Protein AF-A0A4U1MMP5-F1 (afdb_monomer)

Sequence (109 aa):
MRQNAIICLLAFLIGCNVNSSTEVYDDQTIEKARERVESYFRHNYEDVGKVSFIEDTSDPMGGLMINGTVNGAEFSASVEPNQFIVNSVGETEGFPNVKEECREKVCDY

pLDDT: mean 85.58, std 17.77, range [42.0, 98.56]

Radius of gyration: 21.82 Å; Cα contacts (8 Å, |Δi|>4): 154; chains: 1; bounding box: 37×24×8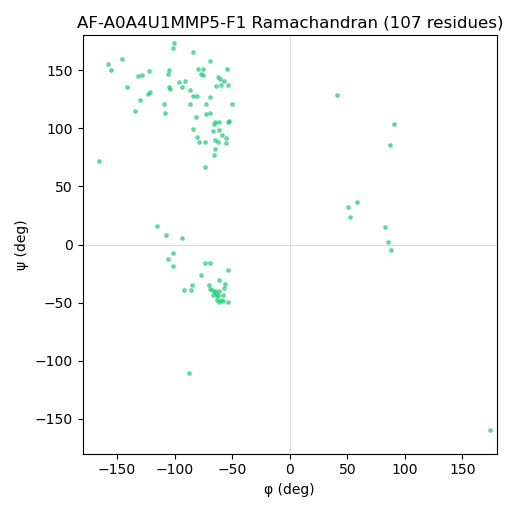4 Å

Organism: NCBI:txid208199

InterPro domains:
  IPR009881 Protein of unknown function DUF1433 [PF07252] (32-80)

Foldseek 3Di:
DDDDDPPPPPPPPPPPPPPQPQPPDDPVLLVLLVVLVLVQCVFWFPPF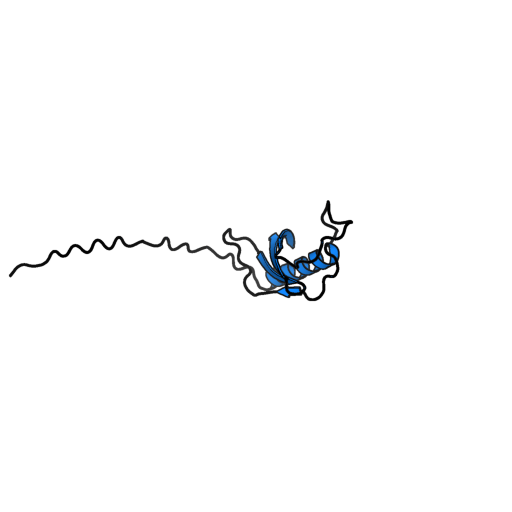DDWDWDPDQDDSVNFGWTWTDTPRWTKIWTADSPVSDGPDMDTDPPDTHTDPVPPVHRDDD

Secondary structure (DSSP, 8-state):
--------------------------HHHHHHHHHHHHHHHHHHBTT---EEE-S--B-TTS-EEEEEEETTEEEEEEE-TTT--EEEEEE-TTPPPBPGGGSSSPPP-

Structure (mmCIF, N/CA/C/O backbone):
data_AF-A0A4U1MMP5-F1
#
_entry.id   AF-A0A4U1MMP5-F1
#
loop_
_atom_site.group_PDB
_atom_site.id
_atom_site.type_symbol
_atom_site.label_atom_id
_atom_site.label_alt_id
_atom_site.label_comp_id
_atom_site.label_asym_id
_atom_site.label_entity_id
_atom_site.label_seq_id
_atom_site.pdbx_PDB_ins_code
_atom_site.Cartn_x
_atom_site.Cartn_y
_atom_site.Cartn_z
_atom_site.occupancy
_atom_site.B_iso_or_equiv
_atom_site.auth_seq_id
_atom_site.auth_comp_id
_atom_site.auth_asym_id
_atom_site.auth_atom_id
_atom_site.pdbx_PDB_model_num
ATOM 1 N N . MET A 1 1 ? -25.009 -0.779 -66.970 1.00 47.59 1 MET A N 1
ATOM 2 C CA . MET A 1 1 ? -23.594 -0.455 -66.675 1.00 47.59 1 MET A CA 1
ATOM 3 C C . MET A 1 1 ? -23.551 0.884 -65.960 1.00 47.59 1 MET A C 1
ATOM 5 O O . MET A 1 1 ? -24.253 1.773 -66.420 1.00 47.59 1 MET A O 1
ATOM 9 N N . ARG A 1 2 ? -22.693 1.010 -64.930 1.00 44.22 2 ARG A N 1
ATOM 10 C CA . ARG A 1 2 ? -22.412 2.201 -64.087 1.00 44.22 2 ARG A CA 1
ATOM 11 C C . ARG A 1 2 ? -23.366 2.332 -62.877 1.00 44.22 2 ARG A C 1
ATOM 13 O O . ARG A 1 2 ? -24.485 2.777 -63.055 1.00 44.22 2 ARG A O 1
ATOM 20 N N . GLN A 1 3 ? -23.130 1.702 -61.720 1.00 49.25 3 GLN A N 1
ATOM 21 C CA . GLN A 1 3 ? -22.047 1.826 -60.717 1.00 49.25 3 GLN A CA 1
ATOM 22 C C . GLN A 1 3 ? -22.378 2.866 -59.622 1.00 49.25 3 GLN A C 1
ATOM 24 O O . GLN A 1 3 ? -22.322 4.061 -59.862 1.00 49.25 3 GLN A O 1
ATOM 29 N N . ASN A 1 4 ? -22.747 2.322 -58.453 1.00 48.94 4 ASN A N 1
ATOM 30 C CA . ASN A 1 4 ? -22.510 2.721 -57.055 1.00 48.94 4 ASN A CA 1
ATOM 31 C C . ASN A 1 4 ? -22.593 4.197 -56.619 1.00 48.94 4 ASN A C 1
ATOM 33 O O . ASN A 1 4 ? -21.798 5.009 -57.074 1.00 48.94 4 ASN A O 1
ATOM 37 N N . ALA A 1 5 ? -23.378 4.462 -55.561 1.00 50.22 5 ALA A N 1
ATOM 38 C CA . ALA A 1 5 ? -23.005 5.384 -54.473 1.00 50.22 5 ALA A CA 1
ATOM 39 C C . ALA A 1 5 ? -23.933 5.230 -53.241 1.00 50.22 5 ALA A C 1
ATOM 41 O O . ALA A 1 5 ? -24.749 6.100 -52.955 1.00 50.22 5 ALA A O 1
ATOM 42 N N . ILE A 1 6 ? -23.820 4.126 -52.489 1.00 59.22 6 ILE A N 1
ATOM 43 C CA . ILE A 1 6 ? -24.227 4.129 -51.072 1.00 59.22 6 ILE A CA 1
ATOM 44 C C . ILE A 1 6 ? -23.025 4.684 -50.307 1.00 59.22 6 ILE A C 1
ATOM 46 O O . ILE A 1 6 ? -22.038 3.983 -50.095 1.00 59.22 6 ILE A O 1
ATOM 50 N N . ILE A 1 7 ? -23.070 5.972 -49.969 1.00 61.72 7 ILE A N 1
ATOM 51 C CA . ILE A 1 7 ? -22.076 6.618 -49.109 1.00 61.72 7 ILE A CA 1
ATOM 52 C C . ILE A 1 7 ? -22.430 6.229 -47.670 1.00 61.72 7 ILE A C 1
ATOM 54 O O . ILE A 1 7 ? -23.209 6.898 -46.996 1.00 61.72 7 ILE A O 1
ATOM 58 N N . CYS A 1 8 ? -21.890 5.096 -47.217 1.00 54.09 8 CYS A N 1
ATOM 59 C CA . CYS A 1 8 ? -21.802 4.776 -45.798 1.00 54.09 8 CYS A CA 1
ATOM 60 C C . CYS A 1 8 ? -20.836 5.774 -45.158 1.00 54.09 8 CYS A C 1
ATOM 62 O O . CYS A 1 8 ? -19.620 5.601 -45.229 1.00 54.09 8 CYS A O 1
ATOM 64 N N . LEU A 1 9 ? -21.375 6.823 -44.537 1.00 57.62 9 LEU A N 1
ATOM 65 C CA . LEU A 1 9 ? -20.621 7.722 -43.670 1.00 57.62 9 LEU A CA 1
ATOM 66 C C . LEU A 1 9 ? -20.334 7.002 -42.337 1.00 57.62 9 LEU A C 1
ATOM 68 O O . LEU A 1 9 ? -20.863 7.345 -41.286 1.00 57.62 9 LEU A O 1
ATOM 72 N N . LEU A 1 10 ? -19.515 5.949 -42.396 1.00 58.88 10 LEU A N 1
ATOM 73 C CA . LEU A 1 10 ? -18.811 5.420 -41.236 1.00 58.88 10 LEU A CA 1
ATOM 74 C C . LEU A 1 10 ? -17.703 6.426 -40.935 1.00 58.88 10 LEU A C 1
ATOM 76 O O . LEU A 1 10 ? -16.594 6.332 -41.458 1.00 58.88 10 LEU A O 1
ATOM 80 N N . ALA A 1 11 ? -18.038 7.434 -40.130 1.00 60.88 11 ALA A N 1
ATOM 81 C CA . ALA A 1 11 ? -17.038 8.176 -39.390 1.00 60.88 11 ALA A CA 1
ATOM 82 C C . ALA A 1 11 ? -16.324 7.147 -38.511 1.00 60.88 11 ALA A C 1
ATOM 84 O O . ALA A 1 11 ? -16.814 6.765 -37.449 1.00 60.88 11 ALA A O 1
ATOM 85 N N . PHE A 1 12 ? -15.207 6.628 -39.021 1.00 52.62 12 PHE A N 1
ATOM 86 C CA . PHE A 1 12 ? -14.233 5.927 -38.216 1.00 52.62 12 PHE A CA 1
ATOM 87 C C . PHE A 1 12 ? -13.905 6.878 -37.073 1.00 52.62 12 PHE A C 1
ATOM 89 O O . PHE A 1 12 ? -13.233 7.893 -37.261 1.00 52.62 12 PHE A O 1
ATOM 96 N N . LEU A 1 13 ? -14.418 6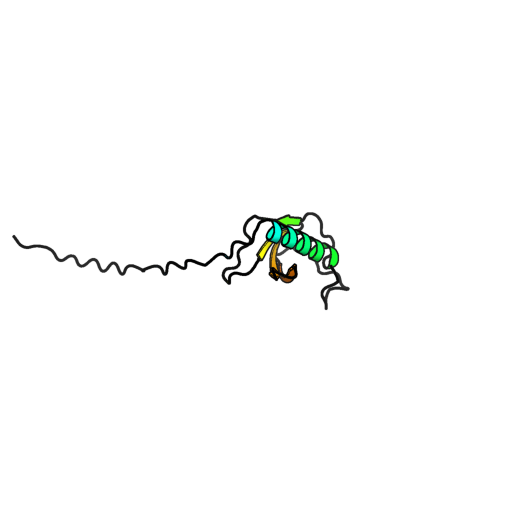.552 -35.888 1.00 58.66 13 LEU A N 1
ATOM 97 C CA . LEU A 1 13 ? -13.724 6.833 -34.651 1.00 58.66 13 LEU A CA 1
ATOM 98 C C . LEU A 1 13 ? -12.363 6.167 -34.832 1.00 58.66 13 LEU A C 1
ATOM 100 O O . LEU A 1 13 ? -12.187 4.982 -34.556 1.00 58.66 13 LEU A O 1
ATOM 104 N N . ILE A 1 14 ? -11.433 6.920 -35.420 1.00 61.53 14 ILE A N 1
ATOM 105 C CA . ILE A 1 14 ? -10.010 6.672 -35.314 1.00 61.53 14 ILE A CA 1
ATOM 106 C C . ILE A 1 14 ? -9.781 6.830 -33.822 1.00 6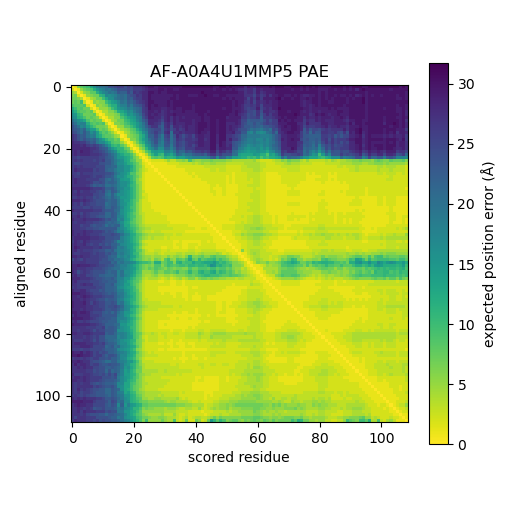1.53 14 ILE A C 1
ATOM 108 O O . ILE A 1 14 ? -9.608 7.938 -33.318 1.00 61.53 14 ILE A O 1
ATOM 112 N N . GLY A 1 15 ? -9.950 5.717 -33.109 1.00 57.56 15 GLY A N 1
ATOM 113 C CA . GLY A 1 15 ? -9.583 5.621 -31.720 1.00 57.56 15 GLY A CA 1
ATOM 114 C C . GLY A 1 15 ? -8.160 6.128 -31.655 1.00 57.56 15 GLY A C 1
ATOM 115 O O . GLY A 1 15 ? -7.285 5.623 -32.365 1.00 57.56 15 GLY A O 1
ATOM 116 N N . CYS A 1 16 ? -7.946 7.174 -30.863 1.00 53.03 16 CYS A N 1
ATOM 117 C CA . CYS A 1 16 ? -6.617 7.454 -30.380 1.00 53.03 16 CYS A CA 1
ATOM 118 C C . CYS A 1 16 ? -6.163 6.156 -29.723 1.00 53.03 16 CYS A C 1
ATOM 120 O O . CYS A 1 16 ? -6.663 5.775 -28.667 1.00 53.03 16 CYS A O 1
ATOM 122 N N . ASN A 1 17 ? -5.276 5.446 -30.412 1.00 53.16 17 ASN A N 1
ATOM 123 C CA . ASN A 1 17 ? -4.457 4.415 -29.826 1.00 53.16 17 ASN A CA 1
ATOM 124 C C . ASN A 1 17 ? -3.568 5.155 -28.826 1.00 53.16 17 ASN A C 1
ATOM 126 O O . ASN A 1 17 ? -2.471 5.604 -29.157 1.00 53.16 17 ASN A O 1
ATOM 130 N N . VAL A 1 18 ? -4.121 5.413 -27.639 1.00 46.31 18 VAL A N 1
ATOM 131 C CA . VAL A 1 18 ? -3.344 5.737 -26.456 1.00 46.31 18 VAL A CA 1
ATOM 132 C C . VAL A 1 18 ? -2.562 4.465 -26.197 1.00 46.31 18 VAL A C 1
ATOM 134 O O . VAL A 1 18 ? -3.008 3.543 -25.525 1.00 46.31 18 VAL A O 1
ATOM 137 N N . ASN A 1 19 ? -1.385 4.409 -26.808 1.00 46.50 19 ASN A N 1
ATOM 138 C CA . ASN A 1 19 ? -0.282 3.650 -26.276 1.00 46.50 19 ASN A CA 1
ATOM 139 C C . ASN A 1 19 ? 0.076 4.358 -24.964 1.00 46.50 19 ASN A C 1
ATOM 141 O O . ASN A 1 19 ? 0.970 5.202 -24.938 1.00 46.50 19 ASN A O 1
ATOM 145 N N . SER A 1 20 ? -0.731 4.131 -23.920 1.00 42.00 20 SER A N 1
ATOM 146 C CA . SER A 1 20 ? -0.405 4.515 -22.555 1.00 42.00 20 SER A CA 1
ATOM 147 C C . SER A 1 20 ? 0.849 3.733 -22.239 1.00 42.00 20 SER A C 1
ATOM 149 O O . SER A 1 20 ? 0.793 2.526 -22.015 1.00 42.00 20 SER A O 1
ATOM 151 N N . SER A 1 21 ? 1.984 4.407 -22.360 1.00 45.09 21 SER A N 1
ATOM 152 C CA . SER A 1 21 ? 3.284 3.931 -21.934 1.00 45.09 21 SER A CA 1
ATOM 153 C C . SER A 1 21 ? 3.175 3.570 -20.459 1.00 45.09 21 SER A C 1
ATOM 155 O O . SER A 1 21 ? 3.295 4.429 -19.593 1.00 45.09 21 SER A O 1
ATOM 157 N N . THR A 1 22 ? 2.860 2.306 -20.194 1.00 53.16 22 THR A N 1
ATOM 158 C CA . THR A 1 22 ? 3.013 1.683 -18.891 1.00 53.16 22 THR A CA 1
ATOM 159 C C . THR A 1 22 ? 4.513 1.687 -18.656 1.00 53.16 22 THR A C 1
ATOM 161 O O . THR A 1 22 ? 5.244 0.959 -19.330 1.00 53.16 22 THR A O 1
ATOM 164 N N . GLU A 1 23 ? 5.011 2.566 -17.791 1.00 57.09 23 GLU A N 1
ATOM 165 C CA . GLU A 1 23 ? 6.329 2.323 -17.225 1.00 57.09 23 GLU A CA 1
ATOM 166 C C . GLU A 1 23 ? 6.216 1.004 -16.459 1.00 57.09 23 GLU A C 1
ATOM 168 O O . GLU A 1 23 ? 5.525 0.900 -15.448 1.00 57.09 23 GLU A O 1
ATOM 173 N N . VAL A 1 24 ? 6.784 -0.055 -17.035 1.00 76.19 24 VAL A N 1
ATOM 174 C CA . VAL A 1 24 ? 6.787 -1.383 -16.428 1.00 76.19 24 VAL A CA 1
ATOM 175 C C . VAL A 1 24 ? 7.917 -1.374 -15.407 1.00 76.19 24 VAL A C 1
ATOM 177 O O . VAL A 1 24 ? 9.077 -1.589 -15.761 1.00 76.19 24 VAL A O 1
ATOM 180 N N . TYR A 1 25 ? 7.593 -1.040 -14.158 1.00 85.81 25 TYR A N 1
ATOM 181 C CA . TYR A 1 25 ? 8.516 -1.203 -13.037 1.00 85.81 25 TYR A CA 1
ATOM 182 C C . TYR A 1 25 ? 8.947 -2.670 -12.939 1.00 85.81 25 TYR A C 1
ATOM 184 O O . TYR A 1 25 ? 8.140 -3.571 -13.164 1.00 85.81 25 TYR A O 1
ATOM 192 N N . ASP A 1 26 ? 10.221 -2.917 -12.626 1.00 90.81 26 ASP A N 1
ATOM 193 C CA . ASP A 1 26 ? 10.699 -4.285 -12.431 1.00 90.81 26 ASP A CA 1
ATOM 194 C C . ASP A 1 26 ? 10.114 -4.919 -11.157 1.00 90.81 26 ASP A C 1
ATOM 196 O O . ASP A 1 26 ? 9.704 -4.233 -10.216 1.00 90.81 26 ASP A O 1
ATOM 200 N N . ASP A 1 27 ? 10.102 -6.253 -11.116 1.00 91.88 27 ASP A N 1
ATOM 201 C CA . ASP A 1 27 ? 9.523 -7.017 -10.004 1.00 91.88 27 ASP A CA 1
ATOM 202 C C . ASP A 1 27 ? 10.148 -6.645 -8.651 1.00 91.88 27 ASP A C 1
ATOM 204 O O . ASP A 1 27 ? 9.466 -6.617 -7.629 1.00 91.88 27 ASP A O 1
ATOM 208 N N . GLN A 1 28 ? 11.445 -6.316 -8.626 1.00 94.25 28 GLN A N 1
ATOM 209 C CA . GLN A 1 28 ? 12.136 -5.931 -7.396 1.00 94.25 28 GLN A CA 1
ATOM 210 C C . GLN A 1 28 ? 11.627 -4.586 -6.858 1.00 94.25 28 GLN A C 1
ATOM 212 O O . GLN A 1 28 ? 11.510 -4.403 -5.645 1.00 94.25 28 GLN A O 1
ATOM 217 N N . THR A 1 29 ? 11.351 -3.639 -7.748 1.00 94.50 29 THR A N 1
ATOM 218 C CA . THR A 1 29 ? 10.793 -2.325 -7.427 1.00 94.50 29 THR A CA 1
ATOM 219 C C . THR A 1 29 ? 9.369 -2.472 -6.904 1.00 94.50 29 THR A C 1
ATOM 221 O O . THR A 1 29 ? 9.028 -1.878 -5.881 1.00 94.50 29 THR A O 1
ATOM 224 N N . ILE A 1 30 ? 8.569 -3.328 -7.545 1.00 95.06 30 ILE A N 1
ATOM 225 C CA . ILE A 1 30 ? 7.198 -3.631 -7.120 1.00 95.06 30 ILE A CA 1
ATOM 226 C C . ILE A 1 30 ? 7.184 -4.285 -5.733 1.00 95.06 30 ILE A C 1
ATOM 228 O O . ILE A 1 30 ? 6.437 -3.841 -4.863 1.00 95.06 30 ILE A O 1
ATOM 232 N N . GLU A 1 31 ? 8.025 -5.291 -5.483 1.00 96.06 31 GLU A N 1
ATOM 233 C CA . GLU A 1 31 ? 8.089 -5.960 -4.176 1.00 96.06 31 GLU A CA 1
ATOM 234 C C . GLU A 1 31 ? 8.502 -5.002 -3.052 1.00 96.06 31 GLU A C 1
ATOM 236 O O . GLU A 1 31 ? 7.847 -4.951 -2.013 1.00 96.06 31 GLU A O 1
ATOM 241 N N . LYS A 1 32 ? 9.507 -4.146 -3.274 1.00 96.81 32 LYS A N 1
ATOM 242 C CA . LYS A 1 32 ? 9.881 -3.122 -2.282 1.00 96.81 32 LYS A CA 1
ATOM 243 C C . LYS A 1 32 ? 8.748 -2.139 -2.005 1.00 96.81 32 LYS A C 1
ATOM 245 O O . LYS A 1 32 ? 8.541 -1.742 -0.860 1.00 96.81 32 LYS A O 1
ATOM 250 N N . ALA A 1 33 ? 8.010 -1.737 -3.036 1.00 97.06 33 ALA A N 1
ATOM 251 C CA . ALA A 1 33 ? 6.855 -0.870 -2.863 1.00 97.06 33 ALA A CA 1
ATOM 252 C C . ALA A 1 33 ? 5.739 -1.563 -2.062 1.00 97.06 33 ALA A C 1
ATOM 254 O O . ALA A 1 33 ? 5.169 -0.941 -1.167 1.00 97.06 33 ALA A O 1
ATOM 255 N N . ARG A 1 34 ? 5.478 -2.858 -2.298 1.00 98.00 34 ARG A N 1
ATOM 256 C CA . ARG A 1 34 ? 4.538 -3.667 -1.496 1.00 98.00 34 ARG A CA 1
ATOM 257 C C . ARG A 1 34 ? 4.955 -3.740 -0.028 1.00 98.00 34 ARG A C 1
ATOM 259 O O . ARG A 1 34 ? 4.136 -3.456 0.844 1.00 98.00 34 ARG A O 1
ATOM 266 N N . GLU A 1 35 ? 6.226 -4.034 0.246 1.00 98.00 35 GLU A N 1
ATOM 267 C CA . GLU A 1 35 ? 6.776 -4.056 1.608 1.00 98.00 35 GLU A CA 1
ATOM 268 C C . GLU A 1 35 ? 6.593 -2.705 2.314 1.00 98.00 35 GLU A C 1
ATOM 270 O O . GLU A 1 35 ? 6.185 -2.646 3.477 1.00 98.00 35 GLU A O 1
ATOM 275 N N . ARG A 1 36 ? 6.853 -1.598 1.606 1.00 98.00 36 ARG A N 1
ATOM 276 C CA . ARG A 1 36 ? 6.697 -0.248 2.159 1.00 98.00 36 ARG A CA 1
ATOM 277 C C . ARG A 1 36 ? 5.248 0.142 2.396 1.00 98.00 36 ARG A C 1
ATOM 279 O O . ARG A 1 36 ? 4.969 0.749 3.426 1.00 98.00 36 ARG A O 1
ATOM 286 N N . VAL A 1 37 ? 4.331 -0.242 1.513 1.00 98.38 37 VAL A N 1
ATOM 287 C CA . VAL A 1 37 ? 2.888 -0.036 1.707 1.00 98.38 37 VAL A CA 1
ATOM 288 C C . VAL A 1 37 ? 2.374 -0.849 2.894 1.00 98.38 37 VAL A C 1
ATOM 290 O O . VAL A 1 37 ? 1.634 -0.322 3.723 1.00 98.38 37 VAL A O 1
ATOM 293 N N . GLU A 1 38 ? 2.809 -2.101 3.048 1.00 98.56 38 GLU A N 1
ATOM 294 C CA . GLU A 1 38 ? 2.453 -2.890 4.230 1.00 98.56 38 GLU A CA 1
ATOM 295 C C . GLU A 1 38 ? 3.008 -2.264 5.518 1.00 98.56 38 GLU A C 1
ATOM 297 O O . GLU A 1 38 ? 2.273 -2.144 6.503 1.00 98.56 38 GLU A O 1
ATOM 302 N N . SER A 1 39 ? 4.271 -1.816 5.513 1.00 98.31 39 SER A N 1
ATOM 303 C CA . SER A 1 39 ? 4.861 -1.092 6.648 1.00 98.31 39 SER A CA 1
ATOM 304 C C . SER A 1 39 ? 4.049 0.162 6.975 1.00 98.31 39 SER A C 1
ATOM 306 O O . SER A 1 39 ? 3.659 0.353 8.129 1.00 98.31 39 SER A O 1
ATOM 308 N N . TYR A 1 40 ? 3.720 0.972 5.966 1.00 98.44 40 TYR A N 1
ATOM 309 C CA . TYR A 1 40 ? 2.904 2.173 6.117 1.00 98.44 40 TYR A CA 1
ATOM 310 C C . TYR A 1 40 ? 1.582 1.864 6.823 1.00 98.44 40 TYR A C 1
ATOM 312 O O . TYR A 1 40 ? 1.275 2.500 7.833 1.00 98.44 40 TYR A O 1
ATOM 320 N N . PHE A 1 41 ? 0.847 0.839 6.378 1.00 98.50 41 PHE A N 1
ATOM 321 C CA . PHE A 1 41 ? -0.411 0.458 7.018 1.00 98.50 41 PHE A CA 1
ATOM 322 C C . PHE A 1 41 ? -0.223 0.038 8.473 1.00 98.50 41 PHE A C 1
ATOM 324 O O . PHE A 1 41 ? -0.897 0.568 9.353 1.00 98.50 41 PHE A O 1
ATOM 331 N N . ARG A 1 42 ? 0.730 -0.853 8.763 1.00 98.38 42 ARG A N 1
ATOM 332 C CA . ARG A 1 42 ? 0.961 -1.353 10.131 1.00 98.38 42 ARG A CA 1
ATOM 333 C C . ARG A 1 42 ? 1.362 -0.249 11.116 1.00 98.38 42 ARG A C 1
ATOM 335 O O . ARG A 1 42 ? 1.043 -0.332 12.307 1.00 98.38 42 ARG A O 1
ATOM 342 N N . HIS A 1 43 ? 2.039 0.791 10.637 1.00 97.94 43 HIS A N 1
ATOM 343 C CA . HIS A 1 43 ? 2.453 1.918 11.468 1.00 97.94 43 HIS A CA 1
ATOM 344 C C . HIS A 1 43 ? 1.364 2.982 11.613 1.00 97.94 43 HIS A C 1
ATOM 346 O O . HIS A 1 43 ? 1.228 3.518 12.710 1.00 97.94 43 HIS A O 1
ATOM 352 N N . ASN A 1 44 ? 0.552 3.225 10.582 1.00 98.31 44 ASN A N 1
ATOM 353 C CA . ASN A 1 44 ? -0.382 4.356 10.544 1.00 98.31 44 ASN A CA 1
ATOM 354 C C . ASN A 1 44 ? -1.840 4.000 10.860 1.00 98.31 44 ASN A C 1
ATOM 356 O O . ASN A 1 44 ? -2.600 4.891 11.225 1.00 98.31 44 ASN A O 1
ATOM 360 N N . TYR A 1 45 ? -2.231 2.727 10.765 1.00 98.25 45 TYR A N 1
ATOM 361 C CA . TYR A 1 45 ? -3.624 2.301 10.907 1.00 98.25 45 TYR A CA 1
ATOM 362 C C . TYR A 1 45 ? -3.813 1.276 12.026 1.00 98.25 45 TYR A C 1
ATOM 364 O O . TYR A 1 45 ? -2.918 0.493 12.358 1.00 98.25 45 TYR A O 1
ATOM 372 N N . GLU A 1 46 ? -4.990 1.308 12.634 1.00 97.94 46 GLU A N 1
ATOM 373 C CA . GLU A 1 46 ? -5.421 0.395 13.688 1.00 97.94 46 GLU A CA 1
ATOM 374 C C . GLU A 1 46 ? -5.775 -0.979 13.107 1.00 97.94 46 GLU A C 1
ATOM 376 O O . GLU A 1 46 ? -6.180 -1.092 11.957 1.00 97.94 46 GLU A O 1
ATOM 381 N N . ASP A 1 47 ? -5.616 -2.045 13.894 1.00 97.25 47 ASP A N 1
ATOM 382 C CA . ASP A 1 47 ? -6.143 -3.384 13.583 1.00 97.25 47 ASP A CA 1
ATOM 383 C C . ASP A 1 47 ? -5.823 -3.939 12.176 1.00 97.25 47 ASP A C 1
ATOM 385 O O . ASP A 1 47 ? -6.587 -4.719 11.599 1.00 97.25 47 ASP A O 1
ATOM 389 N N . VAL A 1 48 ? -4.664 -3.579 11.612 1.00 97.94 48 VAL A N 1
ATOM 390 C CA . VAL A 1 48 ? -4.200 -4.086 10.311 1.00 97.94 48 VAL A CA 1
ATOM 391 C C . VAL A 1 48 ? -3.913 -5.585 10.395 1.00 97.94 48 VAL A C 1
ATOM 393 O O . VAL A 1 48 ? -2.879 -6.025 10.909 1.00 97.94 48 VAL A O 1
ATOM 396 N N . GLY A 1 49 ? -4.833 -6.380 9.857 1.00 96.50 49 GLY A N 1
ATOM 397 C CA . GLY A 1 49 ? -4.733 -7.829 9.785 1.00 96.50 49 GLY A CA 1
ATOM 398 C C . GLY A 1 49 ? -4.004 -8.285 8.524 1.00 96.50 49 GLY A C 1
ATOM 399 O O . GLY A 1 49 ? -2.783 -8.140 8.392 1.00 96.50 49 GLY A O 1
ATOM 400 N N . LYS A 1 50 ? -4.757 -8.900 7.606 1.00 95.88 50 LYS A N 1
ATOM 401 C CA . LYS A 1 50 ? -4.217 -9.444 6.355 1.00 95.88 50 LYS A CA 1
ATOM 402 C C . LYS A 1 50 ? -4.191 -8.359 5.283 1.00 95.88 50 LYS A C 1
ATOM 404 O O . LYS A 1 50 ? -5.249 -7.862 4.903 1.00 95.88 50 LYS A O 1
ATOM 409 N N . VAL A 1 51 ? -2.998 -8.076 4.768 1.00 98.12 51 VAL A N 1
ATOM 410 C CA . VAL A 1 51 ? -2.782 -7.306 3.539 1.00 98.12 51 VAL A CA 1
ATOM 411 C C . VAL A 1 51 ? -2.611 -8.296 2.384 1.00 98.12 51 VAL A C 1
ATOM 413 O O . VAL A 1 51 ? -2.053 -9.382 2.548 1.00 98.12 51 VAL A O 1
ATOM 416 N N . SER A 1 52 ? -3.178 -8.000 1.222 1.00 97.94 52 SER A N 1
ATOM 417 C CA . SER A 1 52 ? -3.023 -8.809 0.010 1.00 97.94 52 SER A CA 1
ATOM 418 C C . SER A 1 52 ? -2.908 -7.892 -1.188 1.00 97.94 52 SER A C 1
ATOM 420 O O . SER A 1 52 ? -3.672 -6.940 -1.294 1.00 97.94 52 SER A O 1
ATOM 422 N N . PHE A 1 53 ? -1.960 -8.184 -2.069 1.00 97.31 53 PHE A N 1
ATOM 423 C CA . PHE A 1 53 ? -1.653 -7.364 -3.234 1.00 97.31 53 PHE A CA 1
ATOM 424 C C . PHE A 1 53 ? -2.167 -8.028 -4.503 1.00 97.31 53 PHE A C 1
ATOM 426 O O . PHE A 1 53 ? -2.157 -9.257 -4.610 1.00 97.31 53 PHE A O 1
ATOM 433 N N . ILE A 1 54 ? -2.586 -7.211 -5.463 1.00 94.12 54 ILE A N 1
ATOM 434 C CA . ILE A 1 54 ? -2.884 -7.668 -6.822 1.00 94.12 54 ILE A CA 1
ATOM 435 C C . ILE A 1 54 ? -1.728 -7.318 -7.769 1.00 94.12 54 ILE A C 1
ATOM 437 O O . ILE A 1 54 ? -0.786 -6.608 -7.403 1.00 94.12 54 ILE A O 1
ATOM 441 N N . GLU A 1 55 ? -1.769 -7.877 -8.976 1.00 89.50 55 GLU A N 1
ATOM 442 C CA . GLU A 1 55 ? -0.711 -7.694 -9.979 1.00 89.50 55 GLU A CA 1
ATOM 443 C C . GLU A 1 55 ? -0.770 -6.334 -10.675 1.00 89.50 55 GLU A C 1
ATOM 445 O O . GLU A 1 55 ? 0.261 -5.857 -11.136 1.00 89.50 55 GLU A O 1
ATOM 450 N N . ASP A 1 56 ? -1.945 -5.702 -10.749 1.00 85.81 56 ASP A N 1
ATOM 451 C CA . ASP A 1 56 ? -2.075 -4.390 -11.379 1.00 85.81 56 ASP A CA 1
ATOM 452 C C . ASP A 1 56 ? -1.392 -3.321 -10.527 1.00 85.81 56 ASP A C 1
ATOM 454 O O . ASP A 1 56 ? -1.842 -3.004 -9.421 1.00 85.81 56 ASP A O 1
ATOM 458 N N . THR A 1 57 ? -0.310 -2.768 -11.069 1.00 82.69 57 THR A N 1
ATOM 459 C CA . THR A 1 57 ? 0.464 -1.696 -10.445 1.00 82.69 57 THR A CA 1
ATOM 460 C C . THR A 1 57 ? 0.438 -0.387 -11.232 1.00 82.69 57 THR A C 1
ATOM 462 O O . THR A 1 57 ? 1.303 0.473 -11.046 1.00 82.69 57 THR A O 1
ATOM 465 N N . SER A 1 58 ? -0.504 -0.252 -12.169 1.00 76.94 58 SER A N 1
ATOM 466 C CA . SER A 1 58 ? -0.520 0.851 -13.125 1.00 76.94 58 SER A CA 1
ATOM 467 C C . SER A 1 58 ? -1.371 2.034 -12.657 1.00 76.94 58 SER A C 1
ATOM 469 O O . SER A 1 58 ? -2.497 1.882 -12.188 1.00 76.94 58 SER A O 1
ATOM 471 N N . ASP A 1 59 ? -0.829 3.240 -12.816 1.00 76.56 59 ASP A N 1
ATOM 472 C CA . ASP A 1 59 ? -1.576 4.497 -12.766 1.00 76.56 59 ASP A CA 1
ATOM 473 C C . ASP A 1 59 ? -1.743 5.025 -14.210 1.00 76.56 59 ASP A C 1
ATOM 475 O O . ASP A 1 59 ? -0.764 5.027 -14.966 1.00 76.56 59 ASP A O 1
ATOM 479 N N . PRO A 1 60 ? -2.934 5.501 -14.634 1.00 74.81 60 PRO A N 1
ATOM 480 C CA . PRO A 1 60 ? -3.138 6.117 -15.952 1.00 74.81 60 PRO A CA 1
ATOM 481 C C . PRO A 1 60 ? -2.182 7.277 -16.284 1.00 74.81 60 PRO A C 1
ATOM 483 O O . PRO A 1 60 ? -1.985 7.604 -17.455 1.00 74.81 60 PRO A O 1
ATOM 486 N N . MET A 1 61 ? -1.602 7.909 -15.264 1.00 81.38 61 MET A N 1
ATOM 487 C CA . MET A 1 61 ? -0.609 8.978 -15.346 1.00 81.38 61 MET A CA 1
ATOM 488 C C . MET A 1 61 ? 0.844 8.469 -15.295 1.00 81.38 61 MET A C 1
ATOM 490 O O . MET A 1 61 ? 1.763 9.286 -15.280 1.00 81.38 61 MET A O 1
ATOM 494 N N . GLY A 1 62 ? 1.069 7.150 -15.299 1.00 78.06 62 GLY A N 1
ATOM 495 C CA . GLY A 1 62 ? 2.396 6.525 -15.370 1.00 78.06 62 GLY A CA 1
ATOM 496 C C . GLY A 1 62 ? 3.138 6.404 -14.035 1.00 78.06 62 GLY A C 1
ATOM 497 O O . GLY A 1 62 ? 4.345 6.191 -14.038 1.00 78.06 62 GLY A O 1
ATOM 498 N N . GLY A 1 63 ? 2.447 6.564 -12.905 1.00 87.25 63 GLY A N 1
ATOM 499 C CA .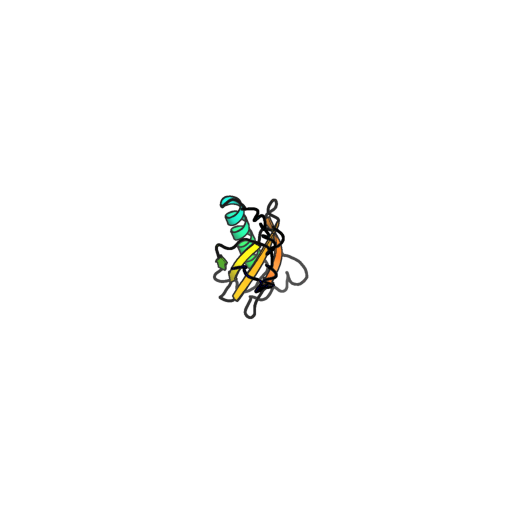 GLY A 1 63 ? 2.999 6.336 -11.566 1.00 87.25 63 GLY A CA 1
ATOM 500 C C . GLY A 1 63 ? 2.955 4.870 -11.115 1.00 87.25 63 GLY A C 1
ATOM 501 O O . GLY A 1 63 ? 2.230 4.050 -11.683 1.00 87.25 63 GLY A O 1
ATOM 502 N N . LEU A 1 64 ? 3.708 4.558 -10.053 1.00 93.62 64 LEU A N 1
ATOM 503 C CA . LEU A 1 64 ? 3.648 3.269 -9.364 1.00 93.62 64 LEU A CA 1
ATOM 504 C C . LEU A 1 64 ? 2.464 3.260 -8.396 1.00 93.62 64 LEU A C 1
ATOM 506 O O . LEU A 1 64 ? 2.483 3.940 -7.367 1.00 93.62 64 LEU A O 1
ATOM 510 N N . MET A 1 65 ? 1.443 2.475 -8.725 1.00 95.19 65 MET A N 1
ATOM 511 C CA . MET A 1 65 ? 0.298 2.238 -7.853 1.00 95.19 65 MET A CA 1
ATOM 512 C C . MET A 1 65 ? 0.430 0.850 -7.230 1.00 95.19 65 MET A C 1
ATOM 514 O O . MET A 1 65 ? 0.717 -0.114 -7.926 1.00 95.19 65 MET A O 1
ATOM 518 N N . ILE A 1 66 ? 0.220 0.711 -5.928 1.00 96.88 66 ILE A N 1
ATOM 519 C CA . ILE A 1 66 ? 0.117 -0.590 -5.265 1.00 96.88 66 ILE A CA 1
ATOM 520 C C . ILE A 1 66 ? -1.336 -0.793 -4.880 1.00 96.88 66 ILE A C 1
ATOM 522 O O . ILE A 1 66 ? -1.868 -0.085 -4.026 1.00 96.88 66 ILE A O 1
ATOM 526 N N . ASN A 1 67 ? -1.970 -1.765 -5.523 1.00 96.56 67 ASN A N 1
ATOM 527 C CA . ASN A 1 67 ? -3.371 -2.089 -5.312 1.00 96.56 67 ASN A CA 1
ATOM 528 C C . ASN A 1 67 ? -3.513 -3.371 -4.494 1.00 96.56 67 ASN A C 1
ATOM 530 O O . ASN A 1 67 ? -2.682 -4.288 -4.572 1.00 96.56 67 ASN A O 1
ATOM 534 N N . GLY A 1 68 ? -4.594 -3.464 -3.730 1.00 97.31 68 GLY A N 1
ATOM 535 C CA . GLY A 1 68 ? -4.829 -4.638 -2.912 1.00 97.31 68 GLY A CA 1
ATOM 536 C C . GLY A 1 68 ? -6.024 -4.524 -1.985 1.00 97.31 68 GLY A C 1
ATOM 537 O O . GLY A 1 68 ? -6.916 -3.704 -2.177 1.00 97.31 68 GLY A O 1
ATOM 538 N N . THR A 1 69 ? -6.016 -5.368 -0.958 1.00 98.19 69 THR A N 1
ATOM 539 C CA . THR A 1 69 ? -6.992 -5.338 0.129 1.00 98.19 69 THR A CA 1
ATOM 540 C C . THR A 1 69 ? -6.308 -5.391 1.485 1.00 98.19 69 THR A C 1
ATOM 542 O O . THR A 1 69 ? -5.346 -6.145 1.652 1.00 98.19 69 THR A O 1
ATOM 545 N N . VAL A 1 70 ? -6.860 -4.698 2.476 1.00 98.19 70 VAL A N 1
ATOM 546 C CA . VAL A 1 70 ? -6.546 -4.886 3.896 1.00 98.19 70 VAL A CA 1
ATOM 547 C C . VAL A 1 70 ? -7.834 -5.202 4.643 1.00 98.19 70 VAL A C 1
ATOM 549 O O . VAL A 1 70 ? -8.848 -4.535 4.463 1.00 98.19 70 VAL A O 1
ATOM 552 N N . ASN A 1 71 ? -7.836 -6.274 5.435 1.00 96.94 71 ASN A N 1
ATOM 553 C CA . ASN A 1 71 ? -9.034 -6.744 6.150 1.00 96.94 71 ASN A CA 1
ATOM 554 C C . ASN A 1 71 ? -10.278 -6.949 5.251 1.00 96.94 71 ASN A C 1
ATOM 556 O O . ASN A 1 71 ? -11.405 -6.950 5.735 1.00 96.94 71 ASN A O 1
ATOM 560 N N . GLY A 1 72 ? -10.073 -7.166 3.947 1.00 96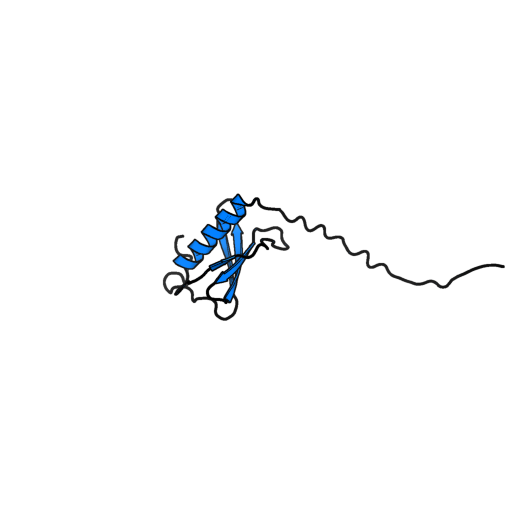.75 72 GLY A N 1
ATOM 561 C CA . GLY A 1 72 ? -11.142 -7.329 2.959 1.00 96.75 72 GLY A CA 1
ATOM 562 C C . GLY A 1 72 ? -11.657 -6.031 2.325 1.00 96.75 72 GLY A C 1
ATOM 563 O O . GLY A 1 72 ? -12.455 -6.128 1.399 1.00 96.75 72 GLY A O 1
ATOM 564 N N . ALA A 1 73 ? -11.195 -4.857 2.763 1.00 97.81 73 ALA A N 1
ATOM 565 C CA . ALA A 1 73 ? -11.462 -3.572 2.114 1.00 97.81 73 ALA A CA 1
ATOM 566 C C . ALA A 1 73 ? -10.373 -3.252 1.082 1.00 97.81 73 ALA A C 1
ATOM 568 O O . ALA A 1 73 ? -9.197 -3.533 1.326 1.00 97.81 73 ALA A O 1
ATOM 569 N N . GLU A 1 74 ? -10.756 -2.691 -0.062 1.00 98.00 74 GLU A N 1
ATOM 570 C CA . GLU A 1 74 ? -9.849 -2.392 -1.172 1.00 98.00 74 GLU A CA 1
ATOM 571 C C . GLU A 1 74 ? -9.057 -1.103 -0.926 1.00 98.00 74 GLU A C 1
ATOM 573 O O . GLU A 1 74 ? -9.517 -0.178 -0.249 1.00 98.00 74 GLU A O 1
ATOM 578 N N . PHE A 1 75 ? -7.855 -1.047 -1.502 1.00 97.56 75 PHE A N 1
ATOM 579 C CA . PHE A 1 75 ? -7.040 0.159 -1.529 1.00 97.56 75 PHE A CA 1
ATOM 580 C C . PHE A 1 75 ? -6.223 0.309 -2.805 1.00 97.56 75 PHE A C 1
ATOM 582 O O . PHE A 1 75 ? -5.884 -0.671 -3.477 1.00 97.56 75 PHE A O 1
ATOM 589 N N . SER A 1 76 ? -5.822 1.557 -3.038 1.00 96.94 76 SER A N 1
ATOM 590 C CA . SER A 1 76 ? -4.849 1.965 -4.049 1.00 96.94 76 SER A CA 1
ATOM 591 C C . SER A 1 76 ? -3.859 2.941 -3.425 1.00 96.94 76 SER A C 1
ATOM 593 O O . SER A 1 76 ? -4.247 4.034 -3.019 1.00 96.94 76 SER A O 1
ATOM 595 N N . ALA A 1 77 ? -2.588 2.560 -3.321 1.00 97.38 77 ALA A N 1
ATOM 596 C CA . ALA A 1 77 ? -1.539 3.384 -2.730 1.00 97.38 77 ALA A CA 1
ATOM 597 C C . ALA A 1 77 ? -0.570 3.889 -3.805 1.00 97.38 77 ALA A C 1
ATOM 599 O O . ALA A 1 77 ? 0.078 3.091 -4.480 1.00 97.38 77 ALA A O 1
ATOM 600 N N . SER A 1 78 ? -0.435 5.208 -3.943 1.00 96.00 78 SER A N 1
ATOM 601 C CA . SER A 1 78 ? 0.563 5.809 -4.831 1.00 96.00 78 SER A CA 1
ATOM 602 C C . SER A 1 78 ? 1.923 5.813 -4.144 1.00 96.00 78 SER A C 1
ATOM 604 O O . SER A 1 78 ? 2.054 6.315 -3.023 1.00 96.00 78 SER A O 1
ATOM 606 N N . VAL A 1 79 ? 2.940 5.279 -4.817 1.00 95.88 79 VAL A N 1
ATOM 607 C CA . VAL A 1 79 ? 4.295 5.146 -4.279 1.00 95.88 79 VAL A CA 1
ATOM 608 C C . VAL A 1 79 ? 5.280 5.892 -5.168 1.00 95.88 79 VAL A C 1
ATOM 610 O O . VAL A 1 79 ? 5.288 5.735 -6.386 1.00 95.88 79 VAL A O 1
ATOM 613 N N . GLU A 1 80 ? 6.140 6.709 -4.566 1.00 92.94 80 GLU A N 1
ATOM 614 C CA . GLU A 1 80 ? 7.281 7.278 -5.282 1.00 92.94 80 GLU A CA 1
ATOM 615 C C . GLU A 1 80 ? 8.330 6.167 -5.511 1.00 92.94 80 GLU A C 1
ATOM 617 O O . GLU A 1 80 ? 8.792 5.566 -4.541 1.00 92.94 80 GLU A O 1
ATOM 622 N N . PRO A 1 81 ? 8.703 5.843 -6.761 1.00 90.00 81 PRO A N 1
ATOM 623 C CA . PRO A 1 81 ? 9.442 4.615 -7.071 1.00 90.00 81 PRO A CA 1
ATOM 624 C C . PRO A 1 81 ? 10.923 4.617 -6.653 1.00 90.00 81 PRO A C 1
ATOM 626 O O . PRO A 1 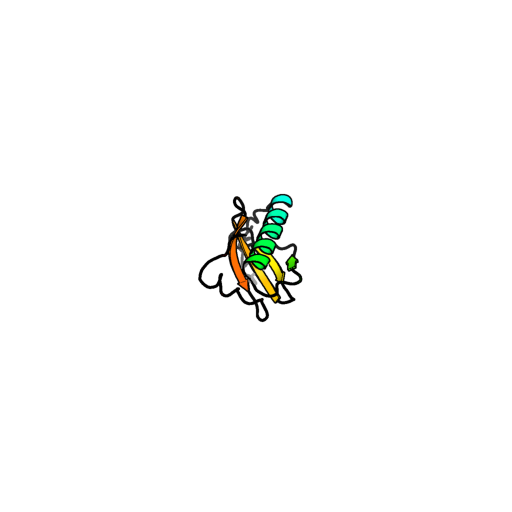81 ? 11.531 3.551 -6.614 1.00 90.00 81 PRO A O 1
ATOM 629 N N . ASN A 1 82 ? 11.532 5.769 -6.345 1.00 90.44 82 ASN A N 1
ATOM 630 C CA . ASN A 1 82 ? 12.958 5.841 -5.999 1.00 90.44 82 ASN A CA 1
ATOM 631 C C . ASN A 1 82 ? 13.214 5.729 -4.486 1.00 90.44 82 ASN A C 1
ATOM 633 O O . ASN A 1 82 ? 14.192 5.121 -4.048 1.00 90.44 82 ASN A O 1
ATOM 637 N N . GLN A 1 83 ? 12.357 6.348 -3.684 1.00 94.56 83 GLN A N 1
ATOM 638 C CA . GLN A 1 83 ? 12.420 6.446 -2.228 1.00 94.56 83 GLN A CA 1
ATOM 639 C C . GLN A 1 83 ? 11.392 5.536 -1.547 1.00 94.56 83 GLN A C 1
ATOM 641 O O . GLN A 1 83 ? 11.495 5.304 -0.342 1.00 94.56 83 GLN A O 1
ATOM 646 N N . PHE A 1 84 ? 10.438 4.999 -2.314 1.00 94.88 84 PHE A N 1
ATOM 647 C CA . PHE A 1 84 ? 9.359 4.122 -1.859 1.00 94.88 84 PHE A CA 1
ATOM 648 C C . PHE A 1 84 ? 8.482 4.767 -0.780 1.00 94.88 84 PHE A C 1
ATOM 650 O O . PHE A 1 84 ? 8.048 4.114 0.170 1.00 94.88 84 PHE A O 1
ATOM 657 N N . ILE A 1 85 ? 8.253 6.073 -0.924 1.00 95.38 85 ILE A N 1
ATOM 658 C CA . ILE A 1 85 ? 7.386 6.856 -0.044 1.00 95.38 85 ILE A CA 1
ATOM 659 C C . ILE A 1 85 ? 5.946 6.704 -0.533 1.00 95.38 85 ILE A C 1
ATOM 661 O O . ILE A 1 85 ? 5.658 6.942 -1.706 1.00 95.38 85 ILE A O 1
ATOM 665 N N . VAL A 1 86 ? 5.043 6.332 0.375 1.00 97.00 86 VAL A N 1
ATOM 666 C CA . VAL A 1 86 ? 3.597 6.335 0.136 1.00 97.00 86 VAL A CA 1
ATOM 667 C C . VAL A 1 86 ? 3.110 7.783 0.129 1.00 97.00 86 VAL A C 1
ATOM 669 O O . VAL A 1 86 ? 3.155 8.465 1.153 1.00 97.00 86 VAL A O 1
ATOM 672 N N . ASN A 1 87 ? 2.671 8.260 -1.035 1.00 94.75 87 ASN A N 1
ATOM 673 C CA . ASN A 1 87 ? 2.218 9.639 -1.235 1.00 94.75 87 ASN A CA 1
ATOM 674 C C . ASN A 1 87 ? 0.744 9.820 -0.873 1.00 94.75 87 ASN A C 1
ATOM 676 O O . ASN A 1 87 ? 0.347 10.852 -0.334 1.00 94.75 87 ASN A O 1
ATOM 680 N N . SER A 1 88 ? -0.075 8.829 -1.213 1.00 94.75 88 SER A N 1
ATOM 681 C CA . SER A 1 88 ? -1.514 8.843 -0.979 1.00 94.75 88 SER A CA 1
ATOM 682 C C . SER A 1 88 ? -2.064 7.425 -0.954 1.00 94.75 88 SER A C 1
ATOM 684 O O . SER A 1 88 ? -1.494 6.518 -1.565 1.00 94.75 88 SER A O 1
ATOM 686 N N . VAL A 1 89 ? -3.190 7.255 -0.264 1.00 96.81 89 VAL A N 1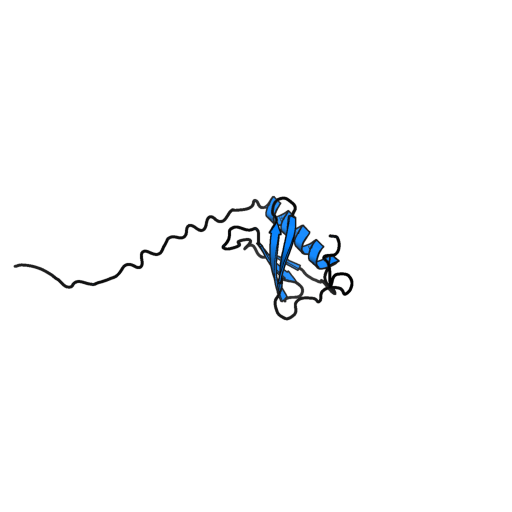
ATOM 687 C CA . VAL A 1 89 ? -3.960 6.012 -0.243 1.00 96.81 89 VAL A CA 1
ATOM 688 C C . VAL A 1 89 ? -5.416 6.343 -0.542 1.00 96.81 89 VAL A C 1
ATOM 690 O O . VAL A 1 89 ? -6.018 7.201 0.100 1.00 96.81 89 VAL A O 1
ATOM 693 N N . GLY A 1 90 ? -5.960 5.698 -1.567 1.00 96.38 90 GLY A N 1
ATOM 694 C CA . GLY A 1 90 ? -7.393 5.588 -1.792 1.00 96.38 90 GLY A CA 1
ATOM 695 C C . GLY A 1 90 ? -7.924 4.385 -1.024 1.00 96.38 90 GLY A C 1
ATOM 696 O O . GLY A 1 90 ? -7.332 3.309 -1.086 1.00 96.38 90 GLY A O 1
ATOM 697 N N . GLU A 1 91 ? -9.027 4.576 -0.313 1.00 96.88 91 GLU A N 1
ATOM 698 C CA . GLU A 1 91 ? -9.603 3.605 0.618 1.00 96.88 91 GLU A CA 1
ATOM 699 C C . GLU A 1 91 ? -11.085 3.390 0.288 1.00 96.88 91 GLU A C 1
ATOM 701 O O . GLU A 1 91 ? -11.782 4.330 -0.111 1.00 96.88 91 GLU A O 1
ATOM 706 N N . THR A 1 92 ? -11.587 2.169 0.471 1.00 96.94 92 THR A N 1
ATOM 707 C CA . THR A 1 92 ? -13.026 1.875 0.384 1.00 96.94 92 THR A CA 1
ATOM 708 C C . THR A 1 92 ? -13.679 1.764 1.761 1.00 96.94 92 THR A C 1
ATOM 710 O O . THR A 1 92 ? -13.016 1.755 2.795 1.00 96.94 92 THR A O 1
ATOM 713 N N . GLU A 1 93 ? -15.008 1.634 1.796 1.00 96.81 93 GLU A N 1
ATOM 714 C CA . GLU A 1 93 ? -15.726 1.338 3.040 1.00 96.81 93 GLU A CA 1
ATOM 715 C C . GLU A 1 93 ? -15.160 0.080 3.723 1.00 96.81 93 GLU A C 1
ATOM 717 O O . GLU A 1 93 ? -14.853 -0.917 3.066 1.00 96.81 93 GLU A O 1
ATOM 722 N N . GLY A 1 94 ? -15.010 0.142 5.049 1.00 95.81 94 GLY A N 1
ATOM 723 C CA . GLY A 1 94 ? -14.431 -0.938 5.850 1.00 95.81 94 GLY A CA 1
ATOM 724 C C . GLY A 1 94 ? -12.904 -0.923 5.934 1.00 95.81 94 GLY A C 1
ATOM 725 O O . GLY A 1 94 ? -12.338 -1.809 6.575 1.00 95.81 94 GLY A O 1
ATOM 726 N N . PHE A 1 95 ? -12.237 0.062 5.323 1.00 98.12 95 PHE A N 1
ATOM 727 C CA . PHE A 1 95 ? -10.807 0.265 5.524 1.00 98.12 95 PHE A CA 1
ATOM 728 C C . PHE A 1 95 ? -10.508 0.585 7.003 1.00 98.12 95 PHE A C 1
ATOM 730 O O . PHE A 1 95 ? -11.330 1.227 7.667 1.00 98.12 95 PHE A O 1
ATOM 737 N N . PRO A 1 96 ? -9.378 0.108 7.555 1.00 97.94 96 PRO A N 1
ATOM 738 C CA . PRO A 1 96 ? -8.986 0.397 8.926 1.00 97.94 96 PRO A CA 1
ATOM 739 C C . PRO A 1 96 ? -8.936 1.891 9.250 1.00 97.94 96 PRO A C 1
ATOM 741 O O . PRO A 1 96 ? -8.629 2.713 8.392 1.00 97.94 96 PRO A O 1
ATOM 744 N N . ASN A 1 97 ? -9.181 2.245 10.510 1.00 97.94 97 ASN A N 1
ATOM 745 C CA . ASN A 1 97 ? -9.051 3.631 10.948 1.00 97.94 97 ASN A CA 1
ATOM 746 C C . ASN A 1 97 ? -7.576 4.015 11.090 1.00 97.94 97 ASN A C 1
ATOM 748 O O . ASN A 1 97 ? -6.748 3.208 11.514 1.00 97.94 97 ASN A O 1
ATOM 752 N N . VAL A 1 98 ? -7.257 5.269 10.781 1.00 97.25 98 VAL A N 1
ATOM 753 C CA . VAL A 1 98 ? -5.951 5.857 11.100 1.00 97.25 98 VAL A CA 1
ATOM 754 C C . VAL A 1 98 ? -5.798 5.915 12.622 1.00 97.25 98 VAL A C 1
ATOM 756 O O . VAL A 1 98 ? -6.730 6.326 13.315 1.00 97.25 98 VAL A O 1
ATOM 759 N N . LYS A 1 99 ? -4.625 5.540 13.141 1.00 97.81 99 LYS A N 1
ATOM 760 C CA . LYS A 1 99 ? -4.303 5.678 14.568 1.00 97.81 99 LYS A CA 1
ATOM 761 C C . LYS A 1 99 ? -4.365 7.142 14.977 1.00 97.81 99 LYS A C 1
ATOM 763 O O . LYS A 1 99 ? -3.909 8.015 14.237 1.00 97.81 99 LYS A O 1
ATOM 768 N N . GLU A 1 100 ? -4.856 7.419 16.178 1.00 97.44 100 GLU A N 1
ATOM 769 C CA . GLU A 1 100 ? -5.041 8.799 16.637 1.00 97.44 100 GLU A CA 1
ATOM 770 C C . GLU A 1 100 ? -3.728 9.610 16.606 1.00 97.44 100 GLU A C 1
ATOM 772 O O . GLU A 1 100 ? -3.727 10.767 16.187 1.00 97.44 100 GLU A O 1
ATOM 777 N N . GLU A 1 101 ? -2.579 9.008 16.938 1.00 96.38 101 GLU A N 1
ATOM 778 C CA . GLU A 1 101 ? -1.270 9.676 16.871 1.00 96.38 101 GLU A CA 1
ATOM 779 C C . GLU A 1 101 ? -0.771 9.987 15.444 1.00 96.38 101 GLU A C 1
ATOM 781 O O . GLU A 1 101 ? 0.135 10.815 15.279 1.00 96.38 101 GLU A O 1
ATOM 786 N N . CYS A 1 102 ? -1.366 9.352 14.429 1.00 96.00 102 CYS A N 1
ATOM 787 C CA . CYS A 1 102 ? -1.048 9.513 13.007 1.00 96.00 102 CYS A CA 1
ATOM 788 C C . CYS A 1 102 ? -2.141 10.293 12.246 1.00 96.00 102 CYS A C 1
ATOM 790 O O . CYS A 1 102 ? -2.122 10.397 11.022 1.00 96.00 102 CYS A O 1
ATOM 792 N N . ARG A 1 103 ? -3.126 10.861 12.950 1.00 93.06 103 ARG A N 1
ATOM 793 C CA . ARG A 1 103 ? -4.278 11.514 12.315 1.00 93.06 103 ARG A CA 1
ATOM 794 C C . ARG A 1 103 ? -3.934 12.824 11.604 1.00 93.06 103 ARG A C 1
ATOM 796 O O . ARG A 1 103 ? -4.523 13.150 10.579 1.00 93.06 103 ARG A O 1
ATOM 803 N N . GLU A 1 104 ? -2.986 13.580 12.152 1.00 93.88 104 GLU A N 1
ATOM 804 C CA . GLU A 1 104 ? -2.526 14.863 11.593 1.00 93.88 104 GLU A CA 1
ATOM 805 C C . GLU A 1 104 ? -1.195 14.743 10.833 1.00 93.88 104 GLU A C 1
ATOM 807 O O . GLU A 1 104 ? -0.734 15.709 10.223 1.00 93.88 104 GLU A O 1
ATOM 812 N N . LYS A 1 105 ? -0.548 13.573 10.888 1.00 92.88 105 LYS A N 1
ATOM 813 C CA . LYS A 1 105 ? 0.773 13.330 10.302 1.00 92.88 105 LYS A CA 1
ATOM 814 C C . LYS A 1 105 ? 0.974 11.853 9.989 1.00 92.88 105 LYS A C 1
ATOM 816 O O . LYS A 1 105 ? 0.520 10.996 10.732 1.00 92.88 105 LYS A O 1
ATOM 821 N N . VAL A 1 106 ? 1.775 11.561 8.974 1.00 92.75 106 VAL A N 1
ATOM 822 C CA . VAL A 1 106 ? 2.263 10.197 8.757 1.00 92.75 106 VAL A CA 1
ATOM 823 C C . VAL A 1 106 ? 3.258 9.833 9.866 1.00 92.75 106 VAL A C 1
ATOM 825 O O . VAL A 1 106 ? 4.201 10.579 10.131 1.00 92.75 106 VAL A O 1
ATOM 828 N N . CYS A 1 107 ? 3.027 8.706 10.528 1.00 95.00 107 CYS A N 1
ATOM 829 C CA . CYS A 1 107 ? 3.944 8.078 11.470 1.00 95.00 107 CYS A CA 1
ATOM 830 C C . CYS A 1 107 ? 5.069 7.346 10.733 1.00 95.00 107 CYS A C 1
ATOM 832 O O . CYS A 1 107 ? 4.832 6.787 9.665 1.00 95.00 107 CYS A O 1
ATOM 834 N N . ASP A 1 108 ? 6.267 7.326 11.323 1.00 92.25 108 ASP A N 1
ATOM 835 C CA . ASP A 1 108 ? 7.474 6.733 10.730 1.00 92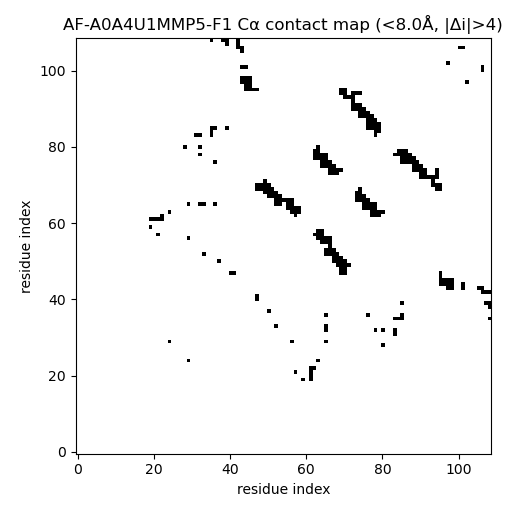.25 108 ASP A CA 1
ATOM 836 C C . ASP A 1 108 ? 7.305 5.229 10.429 1.00 92.25 108 ASP A C 1
ATOM 838 O O . ASP A 1 108 ? 6.760 4.489 11.253 1.00 92.25 108 ASP A O 1
ATOM 842 N N . TYR A 1 109 ? 7.782 4.790 9.251 1.00 93.19 109 TYR A N 1
ATOM 843 C CA . TYR A 1 109 ? 7.599 3.437 8.696 1.00 93.19 109 TYR A CA 1
ATOM 844 C C . TYR A 1 109 ? 8.699 3.002 7.709 1.00 93.19 109 TYR A C 1
ATOM 846 O O . TYR A 1 109 ? 9.537 3.836 7.282 1.00 93.19 109 TYR A O 1
#

Nearest PDB structures (foldseek):
  1w2z-assembly2_D  TM=6.566E-01  e=3.053E+00  Pisum sativum
  2it9-assembly2_D  TM=3.101E-01  e=1.361E+00  Prochlorococcus marinus str. NATL2A
  5o3w-assembly3_C  TM=6.665E-01  e=9.945E+00  Gypsophila vaccaria
  7t4m-assembly1_A  TM=3.570E-01  e=3.457E+00  Pediculus humanus corporis

Mean predicted aligned error: 10.38 Å

Solvent-accessible surface area (backbone atoms only — not comparable to full-atom values): 6780 Å² total; per-residue (Å²): 138,89,83,89,83,85,80,76,83,73,77,73,78,74,67,78,79,74,76,72,68,70,71,78,72,52,71,69,58,50,50,54,42,52,55,38,52,53,39,42,43,63,54,28,29,42,89,68,68,57,74,48,76,56,87,65,40,78,36,101,86,52,48,48,29,52,29,34,30,39,71,82,12,48,37,41,31,36,35,44,86,88,81,46,45,75,77,47,73,49,74,41,82,75,44,67,54,64,30,81,91,30,66,93,42,89,50,84,106